Protein AF-A0A3B0RT74-F1 (afdb_monomer_lite)

Radius of gyration: 15.04 Å; chains: 1; bounding box: 42×32×31 Å

Foldseek 3Di:
DLLPLVCVVVVPDDPVCSVVVCVVCVVVSCVVVVNDDDPDVVVVCVVPVPHDPDDDDDPPDDDD

Structure (mmCIF, N/CA/C/O backbone):
data_AF-A0A3B0RT74-F1
#
_entry.id   AF-A0A3B0RT74-F1
#
loop_
_atom_site.group_PDB
_atom_site.id
_atom_site.type_symbol
_atom_site.label_atom_id
_atom_site.label_alt_id
_atom_site.label_comp_id
_atom_site.label_asym_id
_atom_site.label_entity_id
_atom_site.label_seq_id
_atom_site.pdbx_PDB_ins_code
_atom_site.Cartn_x
_atom_site.Cartn_y
_atom_site.Cartn_z
_atom_site.occupancy
_atom_site.B_iso_or_equiv
_atom_site.auth_seq_id
_atom_site.auth_comp_id
_atom_site.auth_asym_id
_atom_site.auth_atom_id
_atom_site.pdbx_PDB_model_num
ATOM 1 N N . ASN A 1 1 ? -4.936 -0.688 -4.676 1.00 81.12 1 ASN A N 1
ATOM 2 C CA . ASN A 1 1 ? -6.045 -0.800 -3.699 1.00 81.12 1 ASN A CA 1
ATOM 3 C C . ASN A 1 1 ? -5.466 -1.313 -2.379 1.00 81.12 1 ASN A C 1
ATOM 5 O O . ASN A 1 1 ? -4.669 -2.239 -2.430 1.00 81.12 1 ASN A O 1
ATOM 9 N N . ASN A 1 2 ? -5.831 -0.731 -1.230 1.00 86.12 2 ASN A N 1
ATOM 10 C CA . ASN A 1 2 ? -5.380 -1.175 0.102 1.00 86.12 2 ASN A CA 1
ATOM 11 C C . ASN A 1 2 ? -5.826 -2.613 0.450 1.00 86.12 2 ASN A C 1
ATOM 13 O O . ASN A 1 2 ? -5.219 -3.250 1.302 1.00 86.12 2 ASN A O 1
ATOM 17 N N . LEU A 1 3 ? -6.855 -3.139 -0.225 1.00 93.19 3 LEU A N 1
ATOM 18 C CA . LEU A 1 3 ? -7.385 -4.494 -0.017 1.00 93.19 3 LEU A CA 1
ATOM 19 C C . LEU A 1 3 ? -6.654 -5.577 -0.824 1.00 93.19 3 LEU A C 1
ATOM 21 O O . LEU A 1 3 ? -6.978 -6.754 -0.711 1.00 93.19 3 LEU A O 1
ATOM 25 N N . HIS A 1 4 ? -5.669 -5.203 -1.643 1.00 92.19 4 HIS A N 1
ATOM 26 C CA . HIS A 1 4 ? -5.000 -6.144 -2.543 1.00 92.19 4 HIS A CA 1
ATOM 27 C C . HIS A 1 4 ? -4.277 -7.270 -1.790 1.00 92.19 4 HIS A C 1
ATOM 29 O O . HIS A 1 4 ? -4.403 -8.434 -2.157 1.00 92.19 4 HIS A O 1
ATOM 35 N N . VAL A 1 5 ? -3.593 -6.941 -0.689 1.00 93.69 5 VAL A N 1
ATOM 36 C CA . VAL A 1 5 ? -2.943 -7.942 0.173 1.00 93.69 5 VAL A CA 1
ATOM 37 C C . VAL A 1 5 ? -3.960 -8.888 0.823 1.00 93.69 5 VAL A C 1
ATOM 39 O O . VAL A 1 5 ? -3.691 -10.076 0.967 1.00 93.69 5 VAL A O 1
ATOM 42 N N . VAL A 1 6 ? -5.155 -8.388 1.160 1.00 94.88 6 VAL A N 1
ATOM 43 C CA . VAL A 1 6 ? -6.236 -9.195 1.747 1.00 94.88 6 VAL A CA 1
ATOM 44 C C . VAL A 1 6 ? -6.728 -10.215 0.733 1.00 94.88 6 VAL A C 1
ATOM 46 O O . VAL A 1 6 ? -6.855 -11.385 1.070 1.00 94.88 6 VAL A O 1
ATOM 49 N N . HIS A 1 7 ? -6.938 -9.786 -0.514 1.00 94.94 7 HIS A N 1
ATOM 50 C CA . HIS A 1 7 ? -7.335 -10.681 -1.594 1.00 94.94 7 HIS A CA 1
ATOM 51 C C . HIS A 1 7 ? -6.293 -11.782 -1.836 1.00 94.94 7 HIS A C 1
ATOM 53 O O . HIS A 1 7 ? -6.660 -12.944 -1.921 1.00 94.94 7 HIS A O 1
ATOM 59 N N . HIS A 1 8 ? -4.995 -11.461 -1.850 1.00 93.75 8 HIS A N 1
ATOM 60 C CA . HIS A 1 8 ? -3.947 -12.486 -1.996 1.00 93.75 8 HIS A CA 1
ATOM 61 C C . HIS A 1 8 ? -3.897 -13.484 -0.838 1.00 93.75 8 HIS A C 1
ATOM 63 O O . HIS A 1 8 ? -3.537 -14.641 -1.035 1.00 93.75 8 HIS A O 1
ATOM 69 N N . MET A 1 9 ? -4.270 -13.061 0.369 1.00 93.38 9 MET A N 1
ATOM 70 C CA . MET A 1 9 ? -4.379 -13.953 1.527 1.00 93.38 9 MET A CA 1
ATOM 71 C C . MET A 1 9 ? -5.691 -14.752 1.549 1.00 93.38 9 MET A C 1
ATOM 73 O O . MET A 1 9 ? -5.746 -15.807 2.177 1.00 93.38 9 MET A O 1
ATOM 77 N N . HIS A 1 10 ? -6.734 -14.256 0.878 1.00 93.94 10 HIS A N 1
ATOM 78 C CA . HIS A 1 10 ? -8.082 -14.824 0.844 1.00 93.94 10 HIS A CA 1
ATOM 79 C C . HIS A 1 10 ? -8.655 -14.803 -0.589 1.00 93.94 10 HIS A C 1
ATOM 81 O O . HIS A 1 10 ? -9.644 -14.114 -0.856 1.00 93.94 10 HIS A O 1
ATOM 87 N N . PRO A 1 11 ? -8.052 -15.543 -1.538 1.00 94.56 11 PRO A N 1
ATOM 88 C CA . PRO A 1 11 ? -8.364 -15.406 -2.964 1.00 94.56 11 PRO A CA 1
ATOM 89 C C . PRO A 1 11 ? -9.790 -15.836 -3.326 1.00 94.56 11 PRO A C 1
ATOM 91 O O . PRO A 1 11 ? -10.339 -15.372 -4.320 1.00 94.56 11 PRO A O 1
ATOM 94 N N . GLN A 1 12 ? -10.399 -16.702 -2.513 1.00 96.56 12 GLN A N 1
ATOM 95 C CA . GLN A 1 12 ? -11.758 -17.209 -2.718 1.00 96.56 12 GLN A CA 1
ATOM 96 C C . GLN A 1 12 ? -12.845 -16.321 -2.090 1.00 96.56 12 GLN A C 1
ATOM 98 O O . GLN A 1 12 ? -14.029 -16.572 -2.296 1.00 96.56 12 GLN A O 1
ATOM 103 N N . THR A 1 13 ? -12.474 -15.301 -1.312 1.00 95.88 13 THR A N 1
ATOM 104 C CA . THR A 1 13 ? -13.442 -14.406 -0.671 1.00 95.88 13 THR A CA 1
ATOM 105 C C . THR A 1 13 ? -13.981 -13.388 -1.670 1.00 95.88 13 THR A C 1
ATOM 107 O O . THR A 1 13 ? -13.228 -12.799 -2.449 1.00 95.88 13 THR A O 1
ATOM 110 N N . ALA A 1 14 ? -15.292 -13.148 -1.621 1.00 95.88 14 ALA A N 1
ATOM 111 C CA . ALA A 1 14 ? -15.932 -12.154 -2.463 1.00 95.88 14 ALA A CA 1
ATOM 112 C C . ALA A 1 14 ? -15.404 -10.740 -2.165 1.00 95.88 14 ALA A C 1
ATOM 114 O O . ALA A 1 14 ? -15.151 -10.365 -1.019 1.00 95.88 14 ALA A O 1
ATOM 115 N N . TRP A 1 15 ? -15.258 -9.921 -3.209 1.00 94.25 15 TRP A N 1
ATOM 116 C CA . TRP A 1 15 ? -14.622 -8.602 -3.100 1.00 94.25 15 TRP A CA 1
ATOM 117 C C . TRP A 1 15 ? -15.322 -7.642 -2.130 1.00 94.25 15 TRP A C 1
ATOM 119 O O . TRP A 1 15 ? -14.655 -6.802 -1.526 1.00 94.25 15 TRP A O 1
ATOM 129 N N . TYR A 1 16 ? -16.641 -7.767 -1.966 1.00 94.94 16 TYR A N 1
ATOM 130 C CA . TYR A 1 16 ? -17.422 -6.915 -1.069 1.00 94.94 16 TYR A CA 1
ATOM 131 C C . TYR A 1 16 ? -17.225 -7.251 0.420 1.00 94.94 16 TYR A C 1
ATOM 133 O O . TYR A 1 16 ? -17.481 -6.390 1.256 1.00 94.94 16 TYR A O 1
ATOM 141 N N . ASP A 1 17 ? -16.713 -8.441 0.758 1.00 95.94 17 ASP A N 1
ATOM 142 C CA . ASP A 1 17 ? -16.439 -8.858 2.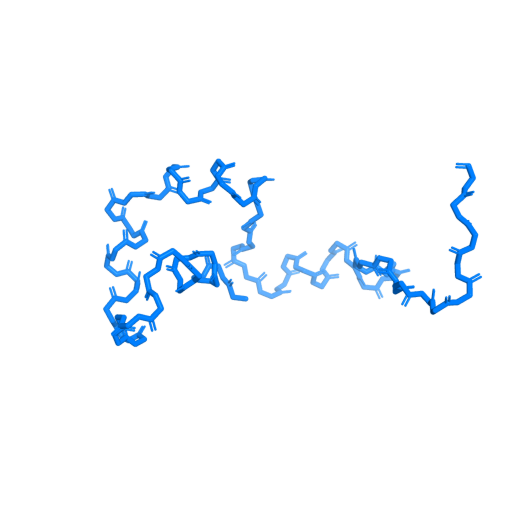145 1.00 95.94 17 ASP A CA 1
ATOM 143 C C . ASP A 1 17 ? -15.037 -8.442 2.623 1.00 95.94 17 ASP A C 1
ATOM 145 O O . ASP A 1 17 ? -14.772 -8.301 3.822 1.00 95.94 17 ASP A O 1
ATOM 149 N N . LEU A 1 18 ? -14.119 -8.194 1.684 1.00 94.69 18 LEU A N 1
ATOM 150 C CA . LEU A 1 18 ? -12.733 -7.820 1.976 1.00 94.69 18 LEU A CA 1
ATOM 151 C C . LEU A 1 18 ? -12.579 -6.566 2.859 1.00 94.69 18 LEU A C 1
ATOM 153 O O . LEU A 1 18 ? -11.674 -6.569 3.698 1.00 94.69 18 LEU A O 1
ATOM 157 N N . PRO A 1 19 ? -13.400 -5.499 2.735 1.00 94.75 19 PRO A N 1
ATOM 158 C CA . PRO A 1 19 ? -13.320 -4.350 3.634 1.00 94.75 19 PRO A CA 1
ATOM 159 C C . PRO A 1 19 ? -13.549 -4.722 5.104 1.00 94.75 19 PRO A C 1
ATOM 161 O O . PRO A 1 19 ? -12.839 -4.213 5.972 1.00 94.75 19 PRO A O 1
ATOM 164 N N . GLY A 1 20 ? -14.495 -5.628 5.381 1.00 95.31 20 GLY A N 1
ATOM 165 C CA . GLY A 1 20 ? -14.786 -6.105 6.734 1.00 95.31 20 GLY A CA 1
ATOM 166 C C . GLY A 1 20 ? -13.617 -6.895 7.317 1.00 95.31 20 GLY A C 1
ATOM 167 O O . GLY A 1 20 ? -13.162 -6.609 8.425 1.00 95.31 20 GLY A O 1
ATOM 168 N N . LEU A 1 21 ? -13.050 -7.812 6.525 1.00 94.81 21 LEU A N 1
ATOM 169 C CA . LEU A 1 21 ? -11.844 -8.554 6.904 1.00 94.81 21 LEU A CA 1
ATOM 170 C C . LEU A 1 21 ? -10.664 -7.617 7.179 1.00 94.81 21 LEU A C 1
ATOM 172 O O . LEU A 1 21 ? -9.995 -7.746 8.206 1.00 94.81 21 LEU A O 1
ATOM 176 N N . TYR A 1 22 ? -10.433 -6.642 6.296 1.00 93.94 22 TYR A N 1
ATOM 177 C CA . TYR A 1 22 ? -9.368 -5.656 6.460 1.00 93.94 22 TYR A CA 1
ATOM 178 C C . TYR A 1 22 ? -9.531 -4.838 7.737 1.00 93.94 22 TYR A C 1
ATOM 180 O O . TYR A 1 22 ? -8.549 -4.626 8.441 1.00 93.94 22 TYR A O 1
ATOM 188 N N . ALA A 1 23 ? -10.747 -4.380 8.043 1.00 93.56 23 ALA A N 1
ATOM 189 C CA . ALA A 1 23 ? -11.016 -3.595 9.241 1.00 93.56 23 ALA A CA 1
ATOM 190 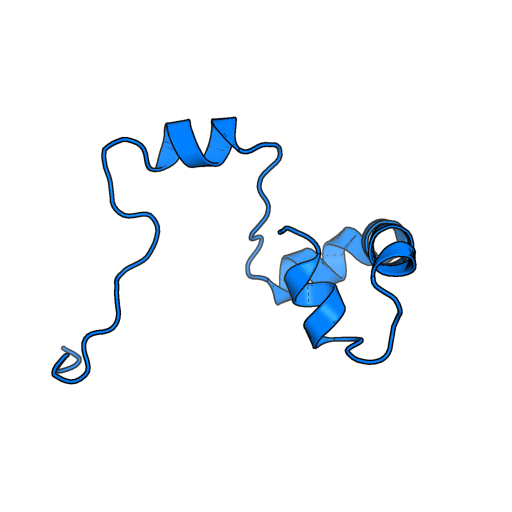C C . ALA A 1 23 ? -10.748 -4.397 10.524 1.00 93.56 23 ALA A C 1
ATOM 192 O O . ALA A 1 23 ? -10.133 -3.859 11.442 1.00 93.56 23 ALA A O 1
ATOM 193 N N . GLY A 1 24 ? -11.131 -5.679 10.557 1.00 94.75 24 GLY A N 1
ATOM 194 C CA . GLY A 1 24 ? -10.929 -6.552 11.717 1.00 94.75 24 GLY A CA 1
ATOM 195 C C . GLY A 1 24 ? -9.465 -6.906 12.001 1.00 94.75 24 GLY A C 1
ATOM 196 O O . GLY A 1 24 ? -9.096 -7.064 13.156 1.00 94.75 24 GLY A O 1
ATOM 197 N N . ASN A 1 25 ? -8.615 -6.984 10.969 1.00 92.06 25 ASN A N 1
ATOM 198 C CA . ASN A 1 25 ? -7.219 -7.440 11.089 1.00 92.06 25 ASN A CA 1
ATOM 199 C C . ASN A 1 25 ? -6.210 -6.466 10.458 1.00 92.06 25 ASN A C 1
ATOM 201 O O . ASN A 1 25 ? -5.182 -6.872 9.907 1.00 92.06 25 ASN A O 1
ATOM 205 N N . ARG A 1 26 ? -6.501 -5.165 10.504 1.00 91.38 26 ARG A N 1
ATOM 206 C CA . ARG A 1 26 ? -5.771 -4.143 9.743 1.00 91.38 26 ARG A CA 1
ATOM 207 C C . ARG A 1 26 ? -4.259 -4.165 9.960 1.00 91.38 26 ARG A C 1
ATOM 209 O O . ARG A 1 26 ? -3.511 -4.078 8.989 1.00 91.38 26 ARG A O 1
ATOM 216 N N . GLU A 1 27 ? -3.809 -4.277 11.205 1.00 91.81 27 GLU A N 1
ATOM 217 C CA . GLU A 1 27 ? -2.380 -4.284 11.545 1.00 91.81 27 GLU A CA 1
ATOM 218 C C . GLU A 1 27 ? -1.648 -5.459 10.896 1.00 91.81 27 GLU A C 1
ATOM 220 O O . GLU A 1 27 ? -0.610 -5.268 10.266 1.00 91.81 27 GLU A O 1
ATOM 225 N N . LYS A 1 28 ? -2.250 -6.653 10.930 1.00 92.69 28 LYS A N 1
ATOM 226 C CA . LYS A 1 28 ? -1.712 -7.862 10.293 1.00 92.69 28 LYS A CA 1
ATOM 227 C C . LYS A 1 28 ? -1.507 -7.671 8.791 1.00 92.69 28 LYS A C 1
ATOM 229 O O . LYS A 1 28 ? -0.470 -8.059 8.254 1.00 92.69 28 LYS A O 1
ATOM 234 N N . TYR A 1 29 ? -2.481 -7.068 8.111 1.00 93.00 29 TYR A N 1
ATOM 235 C CA . TYR A 1 29 ? -2.378 -6.806 6.675 1.00 93.00 29 TYR A CA 1
ATOM 236 C C . TYR A 1 29 ? -1.353 -5.720 6.355 1.00 93.00 29 TYR A C 1
ATOM 238 O O . TYR A 1 29 ? -0.655 -5.835 5.354 1.00 93.00 29 TYR A O 1
ATOM 246 N N . LEU A 1 30 ? -1.223 -4.692 7.198 1.00 92.00 30 LEU A N 1
ATOM 247 C CA . LEU A 1 30 ? -0.201 -3.662 7.019 1.00 92.00 30 LEU A CA 1
ATOM 248 C C . LEU A 1 30 ? 1.204 -4.224 7.221 1.00 92.00 30 LEU A C 1
ATOM 250 O O . LEU A 1 30 ? 2.058 -3.962 6.385 1.00 92.00 30 LEU A O 1
ATOM 254 N N . MET A 1 31 ? 1.435 -5.040 8.251 1.00 91.38 31 MET A N 1
ATOM 255 C CA . MET A 1 31 ? 2.730 -5.698 8.463 1.00 91.38 31 MET A CA 1
ATOM 256 C C . MET A 1 31 ? 3.119 -6.594 7.283 1.00 91.38 31 MET A C 1
ATOM 258 O O . MET A 1 31 ? 4.266 -6.588 6.859 1.00 91.38 31 MET A O 1
ATOM 262 N N . ARG A 1 32 ? 2.159 -7.336 6.719 1.00 88.38 32 ARG A N 1
ATOM 263 C CA . ARG A 1 32 ? 2.374 -8.190 5.538 1.00 88.38 32 ARG A CA 1
ATOM 264 C C . ARG A 1 32 ? 2.630 -7.419 4.247 1.00 88.38 32 ARG A C 1
ATOM 266 O O . ARG A 1 32 ? 3.149 -8.001 3.304 1.00 88.38 32 ARG A O 1
ATOM 273 N N . ASN A 1 33 ? 2.207 -6.163 4.189 1.00 89.94 33 ASN A N 1
ATOM 274 C CA . ASN A 1 33 ? 2.284 -5.320 3.003 1.00 89.94 33 ASN A CA 1
ATOM 275 C C . ASN A 1 33 ? 3.354 -4.229 3.158 1.00 89.94 33 ASN A C 1
ATOM 277 O O . ASN A 1 33 ? 3.218 -3.175 2.550 1.00 89.94 33 ASN A O 1
ATOM 281 N N . ASP A 1 34 ? 4.337 -4.412 4.047 1.00 87.69 34 ASP A N 1
ATOM 282 C CA . ASP A 1 34 ? 5.391 -3.430 4.348 1.00 87.69 34 ASP A CA 1
ATOM 283 C C . ASP A 1 34 ? 4.854 -2.022 4.678 1.00 87.69 34 ASP A C 1
ATOM 285 O O . A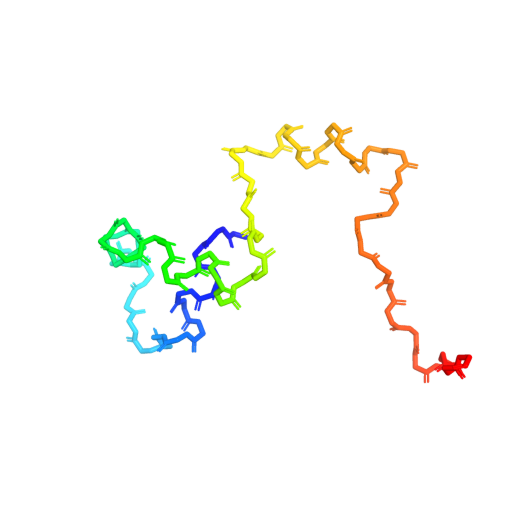SP A 1 34 ? 5.408 -0.990 4.300 1.00 87.69 34 ASP A O 1
ATOM 289 N N . GLY A 1 35 ? 3.706 -1.960 5.358 1.00 86.75 35 GLY A N 1
ATOM 290 C CA . GLY A 1 35 ? 3.022 -0.715 5.712 1.00 86.75 35 GLY A CA 1
ATOM 291 C C . GLY A 1 35 ? 2.353 0.003 4.535 1.00 86.75 35 GLY A C 1
ATOM 292 O O . GLY A 1 35 ? 1.851 1.116 4.703 1.00 86.75 35 GLY A O 1
ATOM 293 N N . TYR A 1 36 ? 2.302 -0.610 3.352 1.00 87.75 36 TYR A N 1
ATOM 294 C CA . TYR A 1 36 ? 1.766 -0.008 2.138 1.00 87.75 36 TYR A CA 1
ATOM 295 C C . TYR A 1 36 ? 0.265 0.280 2.275 1.00 87.75 36 TYR A C 1
ATOM 297 O O . TYR A 1 36 ? -0.599 -0.602 2.183 1.00 87.75 36 TYR A O 1
ATOM 305 N N . ARG A 1 37 ? -0.042 1.559 2.501 1.00 90.94 37 ARG A N 1
ATOM 306 C CA . ARG A 1 37 ? -1.394 2.106 2.595 1.00 90.94 37 ARG A CA 1
ATOM 307 C C . ARG A 1 37 ? -1.410 3.556 2.141 1.00 90.94 37 ARG A C 1
ATOM 309 O O . ARG A 1 37 ? -0.651 4.379 2.647 1.00 90.94 37 ARG A O 1
ATOM 316 N N . TYR A 1 38 ? -2.377 3.882 1.290 1.00 91.25 38 TYR A N 1
ATOM 317 C CA . TYR A 1 38 ? -2.698 5.264 0.944 1.00 91.25 38 TYR A CA 1
ATOM 318 C C . TYR A 1 38 ? -4.079 5.636 1.478 1.00 91.25 38 TYR A C 1
ATOM 320 O O . TYR A 1 38 ? -5.023 4.850 1.379 1.00 91.25 38 TYR A O 1
ATOM 328 N N . THR A 1 39 ? -4.204 6.821 2.071 1.00 89.25 39 THR A N 1
ATOM 329 C CA . THR A 1 39 ? -5.489 7.339 2.566 1.00 89.25 39 THR A CA 1
ATOM 330 C C . THR A 1 39 ? -6.390 7.805 1.428 1.00 89.25 39 THR A C 1
ATOM 332 O O . THR A 1 39 ? -7.605 7.679 1.527 1.00 89.25 39 THR A O 1
ATOM 335 N N . SER A 1 40 ? -5.802 8.303 0.341 1.00 90.56 40 SER A N 1
ATOM 336 C CA . SER A 1 40 ? -6.501 8.704 -0.878 1.00 90.56 40 SER A CA 1
ATOM 337 C C . SER A 1 40 ? -5.546 8.734 -2.073 1.00 90.56 40 SER A C 1
ATOM 339 O O . SER A 1 40 ? -4.321 8.713 -1.917 1.00 90.56 40 SER A O 1
ATOM 341 N N . TYR A 1 41 ? -6.099 8.845 -3.281 1.00 91.50 41 TYR A N 1
ATOM 342 C CA . TYR A 1 41 ? -5.304 9.049 -4.495 1.00 91.50 41 TYR A CA 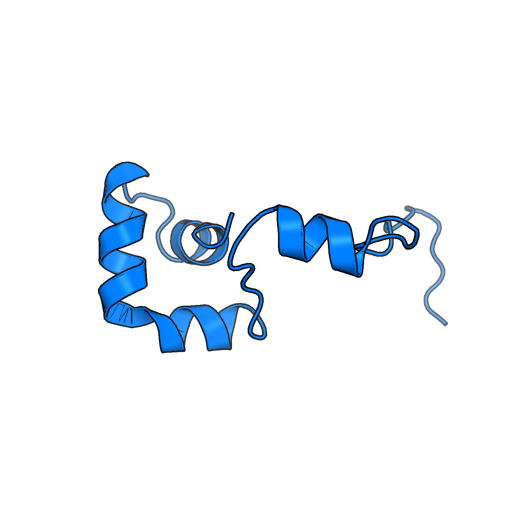1
ATOM 343 C C . TYR A 1 41 ? -4.523 10.370 -4.488 1.00 91.50 41 TYR A C 1
ATOM 345 O O . TYR A 1 41 ? -3.449 10.438 -5.082 1.00 91.50 41 TYR A O 1
ATOM 353 N N . ALA A 1 42 ? -4.985 11.387 -3.753 1.00 94.94 42 ALA A N 1
ATOM 354 C CA . ALA A 1 42 ? -4.247 12.639 -3.599 1.00 94.94 42 ALA A CA 1
ATOM 355 C C . ALA A 1 42 ? -2.890 12.430 -2.905 1.00 94.94 42 ALA A C 1
ATOM 357 O O . ALA A 1 42 ? -1.919 13.104 -3.240 1.00 94.94 42 ALA A O 1
ATOM 358 N N . GLN A 1 43 ? -2.786 11.467 -1.977 1.00 94.06 43 GLN A N 1
ATOM 359 C CA . GLN A 1 43 ? -1.508 11.124 -1.346 1.00 94.06 43 GLN A CA 1
ATOM 360 C C . GLN A 1 43 ? -0.521 10.535 -2.361 1.00 94.06 43 GLN A C 1
ATOM 362 O O . GLN A 1 43 ? 0.653 10.905 -2.349 1.00 94.06 43 GLN A O 1
ATOM 367 N N . VAL A 1 44 ? -1.005 9.654 -3.244 1.00 93.12 44 VAL A N 1
ATOM 368 C CA . VAL A 1 44 ? -0.207 9.067 -4.331 1.00 93.12 44 VAL A CA 1
ATOM 369 C C . VAL A 1 44 ? 0.258 10.169 -5.275 1.00 93.12 44 VAL A C 1
ATOM 371 O O . VAL A 1 44 ? 1.451 10.288 -5.531 1.00 93.12 44 VAL A O 1
ATOM 374 N N . PHE A 1 45 ? -0.664 11.020 -5.726 1.00 94.56 45 PHE A N 1
ATOM 375 C CA . PHE A 1 45 ? -0.347 12.154 -6.585 1.00 94.56 45 PHE A CA 1
ATOM 376 C C . PHE A 1 45 ? 0.719 13.042 -5.941 1.00 94.56 45 PHE A C 1
ATOM 378 O O . PHE A 1 45 ? 1.784 13.231 -6.505 1.00 94.56 45 PHE A O 1
ATOM 385 N N . ARG A 1 46 ? 0.514 13.493 -4.701 1.00 94.38 46 ARG A N 1
ATOM 386 C CA . ARG A 1 46 ? 1.477 14.353 -4.002 1.00 94.38 46 ARG A CA 1
ATOM 387 C C . ARG A 1 46 ? 2.874 13.731 -3.882 1.00 94.38 46 ARG A C 1
ATOM 389 O O . ARG A 1 46 ? 3.857 14.457 -3.977 1.00 94.38 46 ARG A O 1
ATOM 396 N N . GLN A 1 47 ? 2.977 12.423 -3.642 1.00 93.69 47 GLN A N 1
ATOM 397 C CA . GLN A 1 47 ? 4.274 11.746 -3.510 1.00 93.69 47 GLN A CA 1
ATOM 398 C C . GLN A 1 47 ? 4.966 11.493 -4.856 1.00 93.69 47 GLN A C 1
ATOM 400 O O . GLN A 1 47 ? 6.193 11.539 -4.920 1.00 93.69 47 GLN A O 1
ATOM 405 N N . TYR A 1 48 ? 4.195 11.239 -5.914 1.00 93.81 48 TYR A N 1
ATOM 406 C CA . TYR A 1 48 ? 4.706 10.698 -7.177 1.00 93.81 48 TYR A CA 1
ATOM 407 C C . TYR A 1 48 ? 4.328 11.529 -8.405 1.00 93.81 48 TYR A C 1
ATOM 409 O O . TYR A 1 48 ? 4.424 11.049 -9.528 1.00 93.81 48 TYR A O 1
ATOM 417 N N . PHE A 1 49 ? 3.917 12.785 -8.226 1.00 95.44 49 PHE A N 1
ATOM 418 C CA . PHE A 1 49 ? 3.533 13.643 -9.348 1.00 95.44 49 PHE A CA 1
ATOM 419 C C . PHE A 1 49 ? 4.695 13.869 -10.322 1.00 95.44 49 PHE A C 1
ATOM 421 O O . PHE A 1 49 ? 4.520 13.794 -11.531 1.00 95.44 49 PHE A O 1
ATOM 428 N N . TRP A 1 50 ? 5.897 14.074 -9.778 1.00 96.12 50 TRP A N 1
ATOM 429 C CA . TRP A 1 50 ? 7.118 14.326 -10.550 1.00 96.12 50 TRP A CA 1
ATOM 430 C C . TRP A 1 50 ? 8.155 13.204 -10.452 1.00 96.12 50 TRP A C 1
ATOM 432 O O . TRP A 1 50 ? 9.291 13.364 -10.893 1.00 96.12 50 TRP A O 1
ATOM 442 N N . ARG A 1 51 ? 7.816 12.082 -9.814 1.00 90.56 51 ARG A N 1
ATOM 443 C CA . ARG A 1 51 ? 8.743 10.968 -9.576 1.00 90.56 51 ARG A CA 1
ATOM 444 C C . ARG A 1 51 ? 8.031 9.651 -9.813 1.00 90.56 51 ARG A C 1
ATOM 446 O O . ARG A 1 51 ? 6.898 9.485 -9.376 1.00 90.56 51 ARG A O 1
ATOM 453 N N . ALA A 1 52 ? 8.715 8.705 -10.452 1.00 89.62 52 ALA A N 1
ATOM 454 C CA . ALA A 1 52 ? 8.184 7.361 -10.629 1.00 89.62 52 ALA A CA 1
ATOM 455 C C . ALA A 1 52 ? 7.840 6.739 -9.267 1.00 89.62 52 ALA A C 1
ATOM 457 O O . ALA A 1 52 ? 8.648 6.778 -8.338 1.00 89.62 52 ALA A O 1
ATOM 458 N N . LYS A 1 53 ? 6.631 6.179 -9.168 1.00 86.88 53 LYS A N 1
ATOM 459 C CA . LYS A 1 53 ? 6.151 5.512 -7.957 1.00 86.88 53 LYS A CA 1
ATOM 460 C C . LYS A 1 53 ? 6.947 4.253 -7.651 1.00 86.88 53 LYS A C 1
ATOM 462 O O . LYS A 1 53 ? 7.443 4.104 -6.540 1.00 86.88 53 LYS A O 1
ATOM 467 N N . ASP A 1 54 ? 7.066 3.395 -8.654 1.00 85.44 54 ASP A N 1
ATOM 468 C CA . ASP A 1 54 ? 7.786 2.137 -8.581 1.00 85.44 54 ASP A CA 1
ATOM 469 C C . ASP A 1 54 ? 8.779 2.076 -9.743 1.00 85.44 54 ASP A C 1
ATOM 471 O O . ASP A 1 54 ? 8.551 2.614 -10.831 1.00 85.44 54 ASP A O 1
ATOM 475 N N . LYS A 1 55 ? 9.913 1.426 -9.497 1.00 82.88 55 LYS A N 1
ATOM 476 C CA . LYS A 1 55 ? 10.887 1.098 -10.535 1.00 82.88 55 LYS A CA 1
ATOM 477 C C . LYS A 1 55 ? 10.251 0.082 -11.487 1.00 82.88 55 LYS A C 1
ATOM 479 O O . LYS A 1 55 ? 9.738 -0.925 -11.018 1.00 82.88 55 LYS A O 1
ATOM 484 N N . VAL A 1 56 ? 10.288 0.323 -12.799 1.00 79.56 56 VAL A N 1
ATOM 485 C CA . VAL A 1 56 ? 9.778 -0.638 -13.793 1.00 79.56 56 VAL A CA 1
ATOM 486 C C . VAL A 1 56 ? 10.846 -1.706 -14.026 1.00 79.56 56 VAL A C 1
ATOM 488 O O . VAL A 1 56 ? 11.886 -1.371 -14.595 1.00 79.56 56 VAL A O 1
ATOM 491 N N . PRO A 1 57 ? 10.648 -2.966 -13.591 1.00 77.56 57 PRO A N 1
ATOM 492 C CA . PRO A 1 57 ? 11.604 -4.022 -13.873 1.00 77.56 57 PRO A CA 1
ATOM 493 C C . PRO A 1 57 ? 11.673 -4.288 -15.375 1.00 77.56 57 PRO A C 1
ATOM 495 O O . PRO A 1 57 ? 10.723 -4.790 -15.969 1.00 77.56 57 PRO A O 1
ATOM 498 N N . HIS A 1 58 ? 12.798 -3.927 -15.995 1.00 78.31 58 HIS A N 1
ATOM 499 C CA . HIS A 1 58 ? 13.061 -4.254 -17.393 1.00 78.31 58 HIS A CA 1
ATOM 500 C C . HIS A 1 58 ? 13.647 -5.676 -17.493 1.00 78.31 58 HIS A C 1
ATOM 502 O O . HIS A 1 58 ? 14.499 -6.021 -16.675 1.00 78.31 58 HIS A O 1
ATOM 508 N N . PRO A 1 59 ? 13.278 -6.504 -18.490 1.00 77.88 59 PRO A N 1
ATOM 509 C CA . PRO A 1 59 ? 13.811 -7.867 -18.635 1.00 77.88 59 PRO A CA 1
ATOM 510 C C . PRO A 1 59 ? 15.344 -7.946 -18.714 1.00 77.88 59 PRO A C 1
ATOM 512 O O . PRO A 1 59 ? 15.934 -8.962 -18.370 1.00 77.88 59 PRO A O 1
ATOM 515 N N . LEU A 1 60 ? 15.987 -6.859 -19.149 1.00 81.06 60 LEU A N 1
ATOM 516 C CA . LEU A 1 60 ? 17.446 -6.729 -19.258 1.00 81.06 60 LEU A CA 1
ATOM 517 C C . LEU A 1 60 ? 18.103 -6.066 -18.033 1.00 81.06 60 LEU A C 1
ATOM 519 O O . LEU A 1 60 ? 19.251 -5.632 -18.118 1.00 81.06 60 LEU A O 1
ATOM 523 N N . TRP A 1 61 ? 17.395 -5.912 -16.909 1.00 74.69 6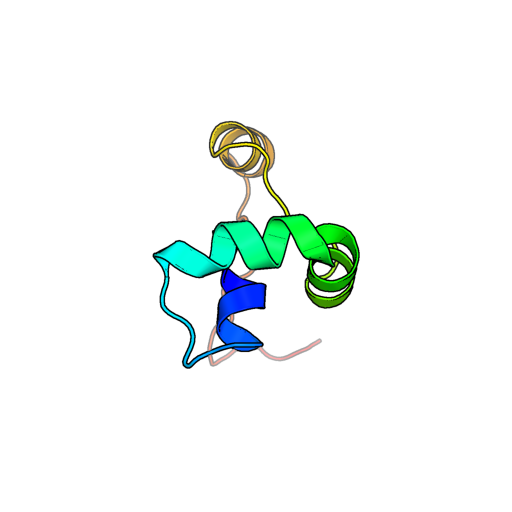1 TRP A N 1
ATOM 524 C CA . TRP A 1 61 ? 17.977 -5.274 -15.728 1.00 74.69 61 TRP A CA 1
ATOM 525 C C . TRP A 1 61 ? 18.999 -6.204 -15.065 1.00 74.69 61 TRP A C 1
ATOM 527 O O . TRP A 1 61 ? 18.643 -7.137 -14.346 1.00 74.69 61 TRP A O 1
ATOM 537 N N . L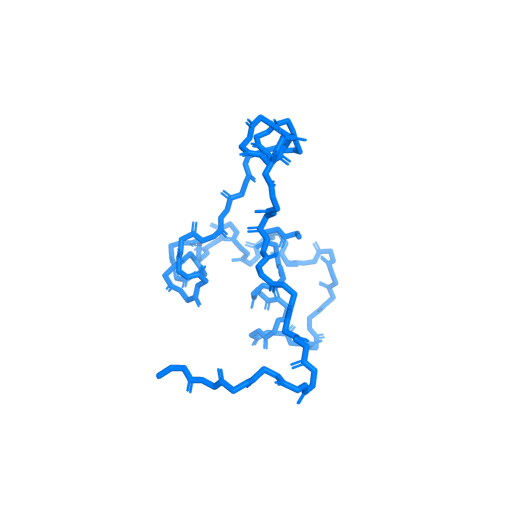EU A 1 62 ? 20.282 -5.935 -15.301 1.00 67.44 62 LEU A N 1
ATOM 538 C CA . LEU A 1 62 ? 21.379 -6.519 -14.536 1.00 67.44 62 LEU A CA 1
ATOM 539 C C . LEU A 1 62 ? 21.302 -5.966 -13.107 1.00 67.44 62 LEU A C 1
ATOM 541 O O . LEU A 1 62 ? 21.337 -4.749 -12.908 1.00 67.44 62 LEU A O 1
ATOM 545 N N . LYS A 1 63 ? 21.141 -6.848 -12.115 1.00 61.22 63 LYS A N 1
ATOM 546 C CA . LYS A 1 63 ? 21.270 -6.457 -10.705 1.00 61.22 63 LYS A CA 1
ATOM 547 C C . LYS A 1 63 ? 22.708 -5.962 -10.466 1.00 61.22 63 LYS A C 1
ATOM 549 O O . LYS A 1 63 ? 23.623 -6.657 -10.908 1.00 61.22 63 LYS A O 1
ATOM 554 N N . PRO A 1 64 ? 22.904 -4.801 -9.817 1.00 62.53 64 PRO A N 1
ATOM 555 C CA . PRO A 1 64 ? 24.214 -4.406 -9.310 1.00 62.53 64 PRO A CA 1
ATOM 556 C C . PRO A 1 64 ? 24.678 -5.332 -8.180 1.00 62.53 64 PRO A C 1
ATOM 558 O O . PRO A 1 64 ? 23.806 -5.961 -7.530 1.00 62.53 64 PRO A O 1
#

Secondary structure (DSSP, 8-state):
-TTHHHHHHSTTS-TTTHHHHHHHTHHHHHHHTTT---S-HHHHHHHHSSS-SS----TT----

Sequence (64 aa):
NNLHVVHHMHPQTAWYDLPGLYAGNREKYLMRNDGYRYTSYAQVFRQYFWRAKDKVPHPLWLKP

Organism: NCBI:txid652676

pLDDT: mean 89.55, std 7.74, range [61.22, 96.56]